Protein AF-A0A2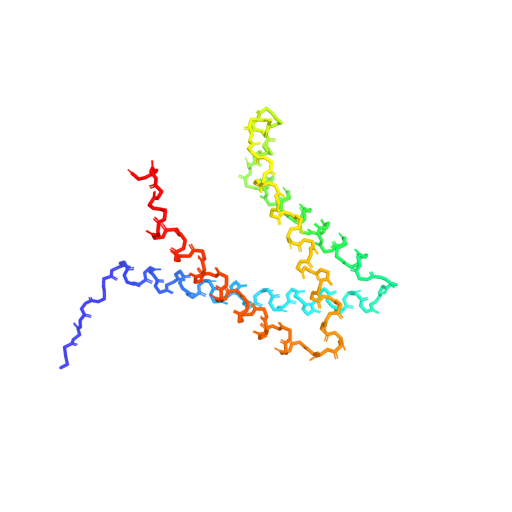G2LT74-F1 (afdb_monomer)

Mean predicted aligned error: 6.8 Å

Structure (mmCIF, N/CA/C/O backbone):
data_AF-A0A2G2LT74-F1
#
_entry.id   AF-A0A2G2LT74-F1
#
loop_
_atom_site.group_PDB
_atom_site.id
_atom_site.type_symbol
_atom_site.label_atom_id
_atom_site.label_alt_id
_atom_site.label_comp_id
_atom_site.label_asym_id
_atom_site.label_entity_id
_atom_site.label_seq_id
_atom_site.pdbx_PDB_ins_code
_atom_site.Cartn_x
_atom_site.Cartn_y
_atom_site.Cartn_z
_atom_site.occupancy
_atom_site.B_iso_or_equiv
_atom_site.auth_seq_id
_atom_site.auth_comp_id
_atom_site.auth_asym_id
_atom_site.auth_atom_id
_atom_site.pdbx_PDB_model_num
ATOM 1 N N . MET A 1 1 ? 42.267 -17.339 -4.946 1.00 49.09 1 MET A N 1
ATOM 2 C CA . MET A 1 1 ? 40.910 -16.795 -4.725 1.00 49.09 1 MET A CA 1
ATOM 3 C C . MET A 1 1 ? 40.742 -15.603 -5.649 1.00 49.09 1 MET A C 1
ATOM 5 O O . MET A 1 1 ? 41.440 -14.619 -5.459 1.00 49.09 1 MET A O 1
ATOM 9 N N . VAL A 1 2 ? 39.917 -15.718 -6.690 1.00 56.31 2 VAL A N 1
ATOM 10 C CA . VAL A 1 2 ? 39.595 -14.589 -7.577 1.00 56.31 2 VAL A CA 1
ATOM 11 C C . VAL A 1 2 ? 38.510 -13.769 -6.883 1.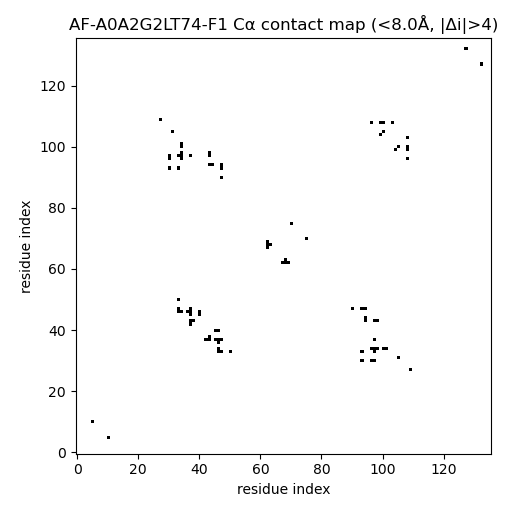00 56.31 2 VAL A C 1
ATOM 13 O O . VAL A 1 2 ? 37.357 -14.184 -6.839 1.00 56.31 2 VAL A O 1
ATOM 16 N N . THR A 1 3 ? 38.877 -12.645 -6.270 1.00 63.31 3 THR A N 1
ATOM 17 C CA . THR A 1 3 ? 37.904 -11.663 -5.781 1.00 63.31 3 THR A CA 1
ATOM 18 C C . THR A 1 3 ? 37.490 -10.802 -6.966 1.00 63.31 3 THR A C 1
ATOM 20 O O . THR A 1 3 ? 38.242 -9.925 -7.389 1.00 63.31 3 THR A O 1
ATOM 23 N N . PHE A 1 4 ? 36.324 -11.080 -7.549 1.00 64.81 4 PHE A N 1
ATOM 24 C CA . PHE A 1 4 ? 35.744 -10.183 -8.544 1.00 64.81 4 PHE A CA 1
ATOM 25 C C . PHE A 1 4 ? 35.448 -8.839 -7.859 1.00 64.81 4 PHE A C 1
ATOM 27 O O . PHE A 1 4 ? 34.792 -8.843 -6.813 1.00 64.81 4 PHE A O 1
ATOM 34 N N . PRO A 1 5 ? 35.938 -7.702 -8.381 1.00 65.06 5 PRO A N 1
ATOM 35 C CA . PRO A 1 5 ? 35.621 -6.403 -7.809 1.00 65.06 5 PRO A CA 1
ATOM 36 C C . PRO A 1 5 ? 34.114 -6.178 -7.944 1.00 65.06 5 PRO A C 1
ATOM 38 O O . PRO A 1 5 ? 33.577 -6.126 -9.050 1.00 65.06 5 PRO A O 1
ATOM 41 N N . VAL A 1 6 ? 33.420 -6.090 -6.811 1.00 73.44 6 VAL A N 1
ATOM 42 C CA . VAL A 1 6 ? 31.998 -5.744 -6.795 1.00 73.44 6 VAL A CA 1
ATOM 43 C C . VAL A 1 6 ? 31.893 -4.286 -7.239 1.00 73.44 6 VAL A C 1
ATOM 45 O O . VAL A 1 6 ? 32.451 -3.405 -6.588 1.00 73.44 6 VAL A O 1
ATOM 48 N N . SER A 1 7 ? 31.219 -4.024 -8.362 1.00 79.88 7 SER A N 1
ATOM 49 C CA . SER A 1 7 ? 31.000 -2.651 -8.823 1.00 79.88 7 SER A CA 1
ATOM 50 C C . SER A 1 7 ? 30.097 -1.899 -7.842 1.00 79.88 7 SER A C 1
ATOM 52 O O . SER A 1 7 ? 29.176 -2.476 -7.260 1.00 79.88 7 SER A O 1
ATOM 54 N N . GLU A 1 8 ? 30.306 -0.592 -7.698 1.00 77.50 8 GLU A N 1
ATOM 55 C CA . GLU A 1 8 ? 29.474 0.277 -6.852 1.00 77.50 8 GLU A CA 1
ATOM 56 C C . GLU A 1 8 ? 27.980 0.196 -7.229 1.00 77.50 8 GLU A C 1
ATOM 58 O O . GLU A 1 8 ? 27.107 0.146 -6.363 1.00 77.50 8 GLU A O 1
ATOM 63 N N . SER A 1 9 ? 27.683 0.034 -8.524 1.00 81.56 9 SER A N 1
ATOM 64 C CA . SER A 1 9 ? 26.329 -0.212 -9.037 1.00 81.56 9 SER A CA 1
ATOM 65 C C . SER A 1 9 ? 25.710 -1.523 -8.541 1.00 81.56 9 SER A C 1
ATOM 67 O O . SER A 1 9 ? 24.509 -1.578 -8.283 1.00 81.56 9 SER A O 1
ATOM 69 N N . THR A 1 10 ? 26.511 -2.577 -8.362 1.00 86.19 10 THR A N 1
ATOM 70 C CA . THR A 1 10 ? 26.029 -3.865 -7.843 1.00 86.19 10 THR A CA 1
ATOM 71 C C . THR A 1 10 ? 25.640 -3.736 -6.373 1.00 86.19 10 THR A C 1
ATOM 73 O O . THR A 1 10 ? 24.586 -4.227 -5.974 1.00 86.19 10 THR A O 1
ATOM 76 N N . ILE A 1 11 ? 26.444 -3.021 -5.578 1.00 89.44 11 ILE A N 1
ATOM 77 C CA . ILE A 1 11 ? 26.150 -2.754 -4.161 1.00 89.44 11 ILE A CA 1
ATOM 78 C C . ILE A 1 11 ? 24.839 -1.972 -4.031 1.00 89.44 11 ILE A C 1
ATOM 80 O O . ILE A 1 11 ? 23.966 -2.354 -3.252 1.00 89.44 11 ILE A O 1
ATOM 84 N N . LEU A 1 12 ? 24.666 -0.921 -4.833 1.00 92.06 12 LEU A N 1
ATOM 85 C CA . LEU A 1 12 ? 23.464 -0.093 -4.808 1.00 92.06 12 LEU A CA 1
ATOM 86 C C . LEU A 1 12 ? 22.198 -0.880 -5.194 1.00 92.06 12 LEU A C 1
ATOM 88 O O . LEU A 1 12 ? 21.174 -0.769 -4.522 1.00 92.06 12 LEU A O 1
ATOM 92 N N . ASN A 1 13 ? 22.283 -1.745 -6.208 1.00 93.44 13 ASN A N 1
ATOM 93 C CA . ASN A 1 13 ? 21.173 -2.615 -6.607 1.00 93.44 13 ASN A CA 1
ATOM 94 C C . ASN A 1 13 ? 20.767 -3.586 -5.494 1.00 93.44 13 ASN A C 1
ATOM 96 O O . ASN A 1 13 ? 19.578 -3.768 -5.234 1.00 93.44 13 ASN A O 1
ATOM 100 N N . VAL A 1 14 ? 21.741 -4.184 -4.801 1.00 93.94 14 VAL A N 1
ATOM 101 C CA . VAL A 1 14 ? 21.463 -5.057 -3.653 1.00 93.94 14 VAL A CA 1
ATOM 102 C C . VAL A 1 14 ? 20.759 -4.277 -2.540 1.00 93.94 14 VAL A C 1
ATOM 104 O O . VAL A 1 14 ? 19.788 -4.776 -1.976 1.00 93.94 14 VAL A O 1
ATOM 107 N N . LEU A 1 15 ? 21.174 -3.037 -2.260 1.00 94.88 15 LEU A N 1
ATOM 108 C CA . LEU A 1 15 ? 20.504 -2.187 -1.269 1.00 94.88 15 LEU A CA 1
ATOM 109 C C . LEU A 1 15 ? 19.051 -1.875 -1.653 1.00 94.88 15 LEU A C 1
ATOM 111 O O . LEU A 1 15 ? 18.172 -1.941 -0.794 1.00 94.88 15 LEU A O 1
ATOM 115 N N . TYR A 1 16 ? 18.772 -1.590 -2.927 1.00 92.88 16 TYR A N 1
ATOM 116 C CA . TYR A 1 16 ? 17.401 -1.377 -3.402 1.00 92.88 16 TYR A CA 1
ATOM 117 C C . TYR A 1 16 ? 16.532 -2.631 -3.273 1.00 92.88 16 TYR A C 1
ATOM 119 O O . TYR A 1 16 ? 15.384 -2.535 -2.835 1.00 92.88 16 TYR A O 1
ATOM 127 N N . LEU A 1 17 ? 17.080 -3.810 -3.578 1.00 94.06 17 LEU A N 1
ATOM 128 C CA . LEU A 1 17 ? 16.375 -5.080 -3.387 1.00 94.06 17 LEU A CA 1
ATOM 129 C C . LEU A 1 17 ? 16.074 -5.342 -1.908 1.00 94.06 17 LEU A C 1
ATOM 131 O O . LEU A 1 17 ? 14.953 -5.716 -1.565 1.00 94.06 17 LEU A O 1
ATOM 135 N N . LEU A 1 18 ? 17.038 -5.094 -1.019 1.00 95.19 18 LEU A N 1
ATOM 136 C CA . LEU A 1 18 ? 16.827 -5.219 0.424 1.00 95.19 18 LEU A CA 1
ATOM 137 C C . LEU A 1 18 ? 15.746 -4.255 0.923 1.00 95.19 18 LEU A C 1
ATOM 139 O O . LEU A 1 18 ? 14.877 -4.660 1.693 1.00 95.19 18 LEU A O 1
ATOM 143 N N . ALA A 1 19 ? 15.743 -3.007 0.449 1.00 94.19 19 ALA A N 1
ATOM 144 C CA . ALA A 1 19 ? 14.694 -2.048 0.779 1.00 94.19 19 ALA A CA 1
ATOM 145 C C . ALA A 1 19 ? 13.309 -2.536 0.3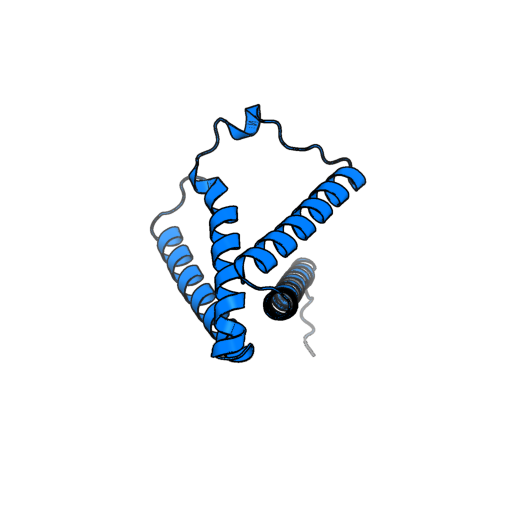17 1.00 94.19 19 ALA A C 1
ATOM 147 O O . ALA A 1 19 ? 12.350 -2.471 1.087 1.00 94.19 19 ALA A O 1
ATOM 148 N N . ALA A 1 20 ? 13.201 -3.088 -0.897 1.00 92.69 20 ALA A N 1
ATOM 149 C CA . ALA A 1 20 ? 11.950 -3.650 -1.407 1.00 92.69 20 ALA A CA 1
ATOM 150 C C . ALA A 1 20 ? 11.445 -4.830 -0.553 1.00 92.69 20 ALA A C 1
ATOM 152 O O . ALA A 1 20 ? 10.254 -4.903 -0.245 1.00 92.69 20 ALA A O 1
ATOM 153 N N . ILE A 1 21 ? 12.345 -5.711 -0.101 1.00 92.69 21 ILE A N 1
ATOM 154 C CA . ILE A 1 21 ? 12.011 -6.817 0.813 1.00 92.69 21 ILE A CA 1
ATOM 155 C C . ILE A 1 21 ? 11.454 -6.280 2.138 1.00 92.69 21 ILE A C 1
ATOM 157 O O . ILE A 1 21 ? 10.423 -6.757 2.617 1.00 92.69 21 ILE A O 1
ATOM 161 N N . VAL A 1 22 ? 12.095 -5.258 2.714 1.00 95.00 22 VAL A N 1
ATOM 162 C CA . VAL A 1 22 ? 11.631 -4.620 3.957 1.00 95.00 22 VAL A CA 1
ATOM 163 C C . VAL A 1 22 ? 10.231 -4.023 3.784 1.00 95.00 22 VAL A C 1
ATOM 165 O O . VAL A 1 22 ? 9.363 -4.238 4.631 1.00 95.00 22 VAL A O 1
ATOM 168 N N . VAL A 1 23 ? 9.973 -3.339 2.665 1.00 92.50 23 VAL A N 1
ATOM 169 C CA . VAL A 1 23 ? 8.645 -2.787 2.345 1.00 92.50 23 VAL A CA 1
ATOM 170 C C . VAL A 1 23 ? 7.587 -3.893 2.228 1.00 92.50 23 VAL A C 1
ATOM 172 O O . VAL A 1 23 ? 6.482 -3.735 2.750 1.00 92.50 23 VAL A O 1
ATOM 175 N N . GLY A 1 24 ? 7.921 -5.042 1.631 1.00 88.88 24 GLY A N 1
ATOM 176 C CA . GLY A 1 24 ? 7.038 -6.216 1.618 1.00 88.88 24 GLY A CA 1
ATOM 177 C C . GLY A 1 24 ? 6.683 -6.714 3.028 1.00 88.88 24 GLY A C 1
ATOM 178 O O . GLY A 1 24 ? 5.530 -7.057 3.308 1.00 88.88 24 GLY A O 1
ATOM 179 N N . GLY A 1 25 ? 7.643 -6.668 3.956 1.00 92.00 25 GLY A N 1
ATOM 180 C CA . GLY A 1 25 ? 7.412 -6.944 5.376 1.00 92.00 25 GLY A CA 1
ATOM 181 C C . GLY A 1 25 ? 6.416 -5.973 6.021 1.00 92.00 25 GLY A C 1
ATOM 182 O O . GLY A 1 25 ? 5.511 -6.401 6.744 1.00 92.00 25 GLY A O 1
ATOM 183 N N . PHE A 1 26 ? 6.512 -4.676 5.711 1.00 93.06 26 PHE A N 1
ATOM 184 C CA . PHE A 1 26 ? 5.569 -3.671 6.214 1.00 93.06 26 PHE A CA 1
ATOM 185 C C . PHE A 1 26 ? 4.131 -3.918 5.756 1.00 93.06 26 PHE A C 1
ATOM 187 O O . PHE A 1 26 ? 3.223 -3.752 6.567 1.00 93.06 26 PHE A O 1
ATOM 194 N N . LEU A 1 27 ? 3.905 -4.385 4.522 1.00 89.50 27 LEU A N 1
ATOM 195 C CA . LEU A 1 27 ? 2.559 -4.748 4.052 1.00 89.50 27 LEU A CA 1
ATOM 196 C C . LEU A 1 27 ? 1.939 -5.877 4.886 1.00 89.50 27 LEU A C 1
ATOM 198 O O . LEU A 1 27 ? 0.749 -5.841 5.203 1.00 89.50 27 LEU A O 1
ATOM 202 N N . THR A 1 28 ? 2.749 -6.859 5.290 1.00 90.19 28 THR A N 1
ATOM 203 C CA . THR A 1 28 ? 2.291 -7.965 6.145 1.00 90.19 28 THR A CA 1
ATOM 204 C C . THR A 1 28 ? 1.913 -7.464 7.539 1.00 90.19 28 THR A C 1
ATOM 206 O O . THR A 1 28 ? 0.837 -7.784 8.049 1.00 90.19 28 THR A O 1
ATOM 209 N N . ILE A 1 29 ? 2.770 -6.633 8.142 1.00 92.88 29 ILE A N 1
ATOM 210 C CA . ILE A 1 29 ? 2.521 -6.024 9.456 1.00 92.88 29 ILE A CA 1
ATOM 211 C C . ILE A 1 29 ? 1.273 -5.134 9.407 1.00 92.88 29 ILE A C 1
ATOM 213 O O . ILE A 1 29 ? 0.420 -5.223 10.289 1.00 92.88 29 ILE A O 1
ATOM 217 N N . GLN A 1 30 ? 1.126 -4.323 8.359 1.00 92.75 30 GLN A N 1
ATOM 218 C CA . GLN A 1 30 ? -0.043 -3.476 8.140 1.00 92.75 30 GLN A CA 1
ATOM 219 C C . GLN A 1 30 ? -1.328 -4.306 8.054 1.00 92.75 30 GLN A C 1
ATOM 221 O O . GLN A 1 30 ? -2.305 -3.980 8.727 1.00 92.75 30 GLN A O 1
ATOM 226 N N . GLY A 1 31 ? -1.330 -5.391 7.273 1.00 91.00 31 GLY A N 1
ATOM 227 C CA . GLY A 1 31 ? -2.473 -6.299 7.180 1.00 91.00 31 GLY A CA 1
ATOM 228 C C . GLY A 1 31 ? -2.868 -6.869 8.544 1.00 91.00 31 GLY A C 1
ATOM 229 O O . GLY A 1 31 ? -4.045 -6.853 8.899 1.00 91.00 31 GLY A O 1
ATOM 230 N N . LEU A 1 32 ? -1.885 -7.287 9.350 1.00 91.25 32 LEU A N 1
ATOM 231 C CA . LEU A 1 32 ? -2.119 -7.798 10.703 1.00 91.25 32 LEU A CA 1
ATOM 232 C C . LEU A 1 32 ? -2.710 -6.732 11.637 1.00 91.25 32 LEU A C 1
ATOM 234 O O . LEU A 1 32 ? -3.697 -7.002 12.322 1.00 91.25 32 LEU A O 1
ATOM 238 N N . LEU A 1 33 ? -2.122 -5.533 11.675 1.00 94.06 33 LEU A N 1
ATOM 239 C CA . LEU A 1 33 ? -2.598 -4.431 12.515 1.00 94.06 33 LEU A CA 1
ATOM 240 C C . LEU A 1 33 ? -4.018 -4.007 12.127 1.00 94.06 33 LEU A C 1
ATOM 242 O O . LEU A 1 33 ? -4.880 -3.890 12.995 1.00 94.06 33 LEU A O 1
ATOM 246 N N . ASN A 1 34 ? -4.285 -3.855 10.830 1.00 93.62 34 ASN A N 1
ATOM 247 C CA . ASN A 1 34 ? -5.604 -3.472 10.336 1.00 93.62 34 ASN A CA 1
ATOM 248 C C . ASN A 1 34 ? -6.645 -4.584 10.565 1.00 93.62 34 ASN A C 1
ATOM 250 O O . ASN A 1 34 ? -7.795 -4.289 10.87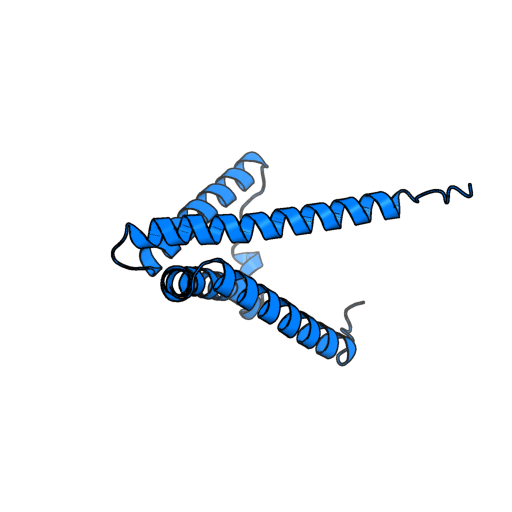6 1.00 93.62 34 ASN A O 1
ATOM 254 N N . SER A 1 35 ? -6.255 -5.859 10.458 1.00 91.69 35 SER A N 1
ATOM 255 C CA . SER A 1 35 ? -7.128 -6.998 10.775 1.00 91.69 35 SER A CA 1
ATOM 256 C C . SER A 1 35 ? -7.494 -7.033 12.260 1.00 91.69 35 SER A C 1
ATOM 258 O O . SER A 1 35 ? -8.662 -7.199 12.600 1.00 91.69 35 SER A O 1
ATOM 260 N N . ARG A 1 36 ? -6.530 -6.779 13.156 1.00 92.31 36 ARG A N 1
ATOM 261 C CA . ARG A 1 36 ? -6.805 -6.633 14.596 1.00 92.31 36 ARG A CA 1
ATOM 262 C C . ARG A 1 36 ? -7.723 -5.447 14.882 1.00 92.31 36 ARG A C 1
ATOM 264 O O . ARG A 1 36 ? -8.680 -5.605 15.626 1.00 92.31 36 ARG A O 1
ATOM 271 N N . LEU A 1 37 ? -7.479 -4.295 14.255 1.00 93.31 37 LEU A N 1
ATOM 272 C CA . LEU A 1 37 ? -8.366 -3.133 14.361 1.00 93.31 37 LEU A CA 1
ATOM 273 C C . LEU A 1 37 ? -9.788 -3.467 13.886 1.00 93.31 37 LEU A C 1
ATOM 275 O O . LEU A 1 37 ? -10.755 -3.080 14.530 1.00 93.31 37 LEU A O 1
ATOM 279 N N . SER A 1 38 ? -9.917 -4.229 12.798 1.00 94.81 38 SER A N 1
ATOM 280 C CA . SER A 1 38 ? -11.208 -4.681 12.270 1.00 94.81 38 SER A CA 1
ATOM 281 C C . SER A 1 38 ? -11.961 -5.627 13.192 1.00 94.81 38 SER A C 1
ATOM 283 O O . SER A 1 38 ? -13.181 -5.668 13.098 1.00 94.81 38 SER A O 1
ATOM 285 N N . GLN A 1 39 ? -11.276 -6.392 14.041 1.00 93.06 39 GLN A N 1
ATOM 286 C CA . GLN A 1 39 ? -11.922 -7.263 15.030 1.00 93.06 39 GLN A CA 1
ATOM 287 C C . GLN A 1 39 ? -12.447 -6.478 16.240 1.00 93.06 39 GLN A C 1
ATOM 289 O O . GLN A 1 39 ? -13.320 -6.969 16.947 1.00 93.06 39 GLN A O 1
ATOM 294 N N . SER A 1 40 ? -11.941 -5.262 16.461 1.00 94.56 40 SER A N 1
ATOM 295 C CA . SER A 1 40 ? -12.388 -4.353 17.524 1.00 94.56 40 SER A CA 1
ATOM 296 C C . SER A 1 40 ? -13.527 -3.419 17.094 1.00 94.56 40 SER A C 1
ATOM 298 O O . SER A 1 40 ? -13.904 -2.536 17.860 1.00 94.56 40 SER A O 1
ATOM 300 N N . LEU A 1 41 ? -14.030 -3.558 15.866 1.00 94.94 41 LEU A N 1
ATOM 301 C CA . LEU A 1 41 ? -15.032 -2.682 15.257 1.00 94.94 41 LEU A CA 1
ATOM 302 C C . LEU A 1 41 ? -16.172 -3.510 14.658 1.00 94.94 41 LEU A C 1
ATOM 304 O O . LEU A 1 41 ? -15.995 -4.685 14.342 1.00 94.94 41 LEU A O 1
ATOM 308 N N . ASP A 1 42 ? -17.325 -2.878 14.440 1.00 94.00 42 ASP A N 1
ATOM 309 C CA . ASP A 1 42 ? -18.522 -3.568 13.940 1.00 94.00 42 ASP A CA 1
ATOM 310 C C . ASP A 1 42 ? -18.402 -3.979 12.467 1.00 94.00 42 ASP A C 1
ATOM 312 O O . ASP A 1 42 ? -19.042 -4.933 12.022 1.00 94.00 42 ASP A O 1
ATOM 316 N N . HIS A 1 43 ? -17.607 -3.244 11.678 1.00 92.50 43 HIS A N 1
ATOM 317 C CA . HIS A 1 43 ? -17.505 -3.475 10.240 1.00 92.50 43 HIS A CA 1
ATOM 318 C C . HIS A 1 43 ? -16.085 -3.240 9.682 1.00 92.50 43 HIS A C 1
ATOM 320 O O . HIS A 1 43 ? -15.486 -2.197 9.953 1.00 92.50 43 HIS A O 1
ATOM 326 N N . PRO A 1 44 ? -15.558 -4.109 8.794 1.00 90.06 44 PRO A N 1
ATOM 327 C CA . PRO A 1 44 ? -14.212 -3.971 8.211 1.00 90.06 44 PRO A CA 1
ATOM 328 C C . PRO A 1 44 ? -13.943 -2.672 7.441 1.00 90.06 44 PRO A C 1
ATOM 330 O O . PRO A 1 44 ? -12.807 -2.194 7.380 1.00 90.06 44 PRO A O 1
ATOM 333 N N . LEU A 1 45 ? -14.986 -2.062 6.868 1.00 93.75 45 LEU A N 1
ATOM 334 C CA . LEU A 1 45 ? -14.859 -0.740 6.240 1.00 93.75 45 LEU A CA 1
ATOM 335 C C . LEU A 1 45 ? -14.551 0.366 7.257 1.00 93.75 45 LEU A C 1
ATOM 337 O O . LEU A 1 45 ? -13.862 1.313 6.896 1.00 93.75 45 LEU A O 1
ATOM 341 N N . GLN A 1 46 ? -14.997 0.248 8.514 1.00 95.00 46 GLN A N 1
ATOM 342 C CA . GLN A 1 46 ? -14.653 1.217 9.560 1.00 95.00 46 GLN A CA 1
ATOM 343 C C . GLN A 1 46 ? -13.154 1.151 9.874 1.00 95.00 46 GLN A C 1
ATOM 345 O O . GLN A 1 46 ? -12.487 2.182 9.907 1.00 95.00 46 GLN A O 1
ATOM 350 N N . ALA A 1 47 ? -12.596 -0.057 10.009 1.00 94.12 47 ALA A N 1
ATOM 351 C CA . ALA A 1 47 ? -11.155 -0.238 10.189 1.00 94.12 47 ALA A CA 1
ATOM 352 C C . ALA A 1 47 ? -10.361 0.301 8.997 1.00 94.12 47 ALA A C 1
ATOM 354 O O . ALA A 1 47 ? -9.400 1.040 9.185 1.00 94.12 47 ALA A O 1
ATOM 355 N N . SER A 1 48 ? -10.800 -0.005 7.772 1.00 93.50 48 SER A N 1
ATOM 356 C CA . SER A 1 48 ? -10.170 0.521 6.556 1.00 93.50 48 SER A CA 1
ATOM 357 C C . SER A 1 48 ? -10.199 2.053 6.533 1.00 93.50 48 SER A C 1
ATOM 359 O O . SER A 1 48 ? -9.170 2.677 6.285 1.00 93.50 48 SER A O 1
ATOM 361 N N . PHE A 1 49 ? -11.341 2.668 6.857 1.00 95.31 49 PHE A N 1
ATOM 362 C CA . PHE A 1 49 ? -11.487 4.122 6.945 1.00 95.31 49 PHE A CA 1
ATOM 363 C C . PHE A 1 49 ? -10.517 4.742 7.960 1.00 95.31 49 PHE A C 1
ATOM 365 O O . PHE A 1 49 ? -9.826 5.708 7.629 1.00 95.31 49 PHE A O 1
ATOM 372 N N . ILE A 1 50 ? -10.407 4.168 9.163 1.00 95.56 50 ILE A N 1
ATOM 373 C CA . ILE A 1 50 ? -9.471 4.636 10.195 1.00 95.56 50 ILE A CA 1
ATOM 374 C C . ILE A 1 50 ? -8.025 4.502 9.703 1.00 95.56 50 ILE A C 1
ATOM 376 O O . ILE A 1 50 ? -7.268 5.468 9.776 1.00 95.56 50 ILE A O 1
ATOM 380 N N . SER A 1 51 ? -7.645 3.354 9.135 1.00 92.62 51 SER A N 1
ATOM 381 C CA . SER A 1 51 ? -6.290 3.132 8.620 1.00 92.62 51 SER A CA 1
ATOM 382 C C . SER A 1 51 ? -5.920 4.110 7.501 1.00 92.62 51 SER A C 1
ATOM 384 O O . SER A 1 51 ? -4.825 4.673 7.525 1.00 92.62 51 SER A O 1
ATOM 386 N N . PHE A 1 52 ? -6.824 4.368 6.549 1.00 94.31 52 PHE A N 1
ATOM 387 C CA . PHE A 1 52 ? -6.594 5.367 5.499 1.00 94.31 52 PHE A CA 1
ATOM 388 C C . PHE A 1 52 ? -6.535 6.791 6.048 1.00 94.31 52 PHE A C 1
ATOM 390 O O . PHE A 1 52 ? -5.721 7.583 5.581 1.00 94.31 52 PHE A O 1
ATOM 397 N N . SER A 1 53 ? -7.338 7.110 7.062 1.00 96.62 53 SER A N 1
ATOM 398 C CA . SER A 1 53 ? -7.313 8.421 7.715 1.00 96.62 53 SER A CA 1
ATOM 399 C C . SER A 1 53 ? -5.979 8.667 8.420 1.00 96.62 53 SER A C 1
ATOM 401 O O . SER A 1 53 ? -5.364 9.713 8.226 1.00 96.62 53 SER A O 1
ATOM 403 N N . VAL A 1 54 ? -5.480 7.680 9.172 1.00 96.25 54 VAL A N 1
ATOM 404 C CA . VAL A 1 54 ? -4.163 7.751 9.825 1.00 96.25 54 VAL A CA 1
ATOM 405 C C . VAL A 1 54 ? -3.047 7.887 8.788 1.00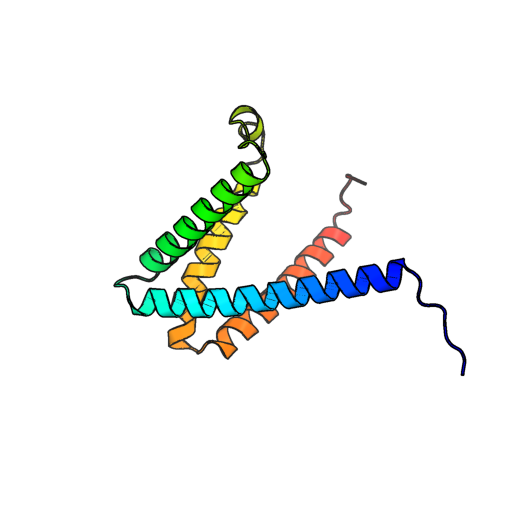 96.25 54 VAL A C 1
ATOM 407 O O . VAL A 1 54 ? -2.163 8.728 8.949 1.00 96.25 54 VAL A O 1
ATOM 410 N N . ALA A 1 55 ? -3.102 7.114 7.699 1.00 95.19 55 ALA A N 1
ATOM 411 C CA . ALA A 1 55 ? -2.129 7.209 6.614 1.00 95.19 55 ALA A CA 1
ATOM 412 C C . ALA A 1 55 ? -2.147 8.588 5.932 1.00 95.19 55 ALA A C 1
ATOM 414 O O . ALA A 1 55 ? -1.088 9.156 5.675 1.00 95.19 55 ALA A O 1
ATOM 415 N N . LEU A 1 56 ? -3.335 9.148 5.679 1.00 96.44 56 LEU A N 1
ATOM 416 C CA . LEU A 1 56 ? -3.496 10.472 5.081 1.00 96.44 56 LEU A CA 1
ATOM 417 C C . LEU A 1 56 ? -2.926 11.569 5.986 1.00 96.44 56 LEU A C 1
ATOM 419 O O . LEU A 1 56 ? -2.173 12.415 5.511 1.00 96.44 56 LEU A O 1
ATOM 423 N N . VAL A 1 57 ? -3.243 11.535 7.285 1.00 97.69 57 VAL A N 1
ATOM 424 C CA . VAL A 1 57 ? -2.705 12.494 8.263 1.00 97.69 57 VAL A CA 1
ATOM 425 C C . VAL A 1 57 ? -1.181 12.406 8.307 1.00 97.69 57 VAL A C 1
ATOM 427 O O . VAL A 1 57 ? -0.514 13.427 8.161 1.00 97.69 57 VAL A O 1
ATOM 430 N N . ALA A 1 58 ? -0.621 11.198 8.422 1.00 96.94 58 ALA A N 1
ATOM 431 C CA . ALA A 1 58 ? 0.826 10.999 8.443 1.00 96.94 58 ALA A CA 1
ATOM 432 C C . ALA A 1 58 ? 1.506 11.507 7.159 1.00 96.94 58 ALA A C 1
ATOM 434 O O . ALA A 1 58 ? 2.540 12.174 7.233 1.00 96.94 58 ALA A O 1
ATOM 435 N N . LEU A 1 59 ? 0.912 11.238 5.990 1.00 96.62 59 LEU A N 1
ATOM 436 C CA . LEU A 1 59 ? 1.411 11.707 4.698 1.00 96.62 59 LEU A CA 1
ATOM 437 C C . LEU A 1 59 ? 1.438 13.238 4.633 1.00 96.62 59 LEU A C 1
ATOM 439 O O . LEU A 1 59 ? 2.476 13.817 4.316 1.00 96.62 59 LEU A O 1
ATOM 443 N N . VAL A 1 60 ? 0.325 13.895 4.969 1.00 96.88 60 VAL A N 1
ATOM 444 C CA . VAL A 1 60 ? 0.225 15.362 4.950 1.00 96.88 60 VAL A CA 1
ATOM 445 C C . VAL A 1 60 ? 1.209 15.986 5.941 1.00 96.88 60 VAL A C 1
ATOM 447 O O . VAL A 1 60 ? 1.923 16.920 5.579 1.00 96.88 60 VAL A O 1
ATOM 450 N N . SER A 1 61 ? 1.320 15.445 7.158 1.00 96.94 61 SER A N 1
ATOM 451 C CA . SER A 1 61 ? 2.302 15.911 8.141 1.00 96.94 61 SER A CA 1
ATOM 452 C C . SER A 1 61 ? 3.735 15.778 7.626 1.00 96.94 61 SER A C 1
ATOM 454 O O . SER A 1 61 ? 4.521 16.713 7.760 1.00 96.94 61 SER A O 1
ATOM 456 N N . PHE A 1 62 ? 4.086 14.657 6.992 1.00 97.50 62 PHE A N 1
ATOM 457 C CA . PHE A 1 62 ? 5.426 14.462 6.441 1.00 97.50 62 PHE A CA 1
ATOM 458 C C . PHE A 1 62 ? 5.727 15.423 5.285 1.00 97.50 62 PHE A C 1
ATOM 460 O O . PHE A 1 62 ? 6.823 15.979 5.224 1.00 97.50 62 PHE A O 1
ATOM 467 N N . MET A 1 63 ? 4.751 15.673 4.406 1.00 97.56 63 MET A N 1
ATOM 468 C CA . MET A 1 63 ? 4.874 16.679 3.348 1.00 97.56 63 MET A CA 1
ATOM 469 C C . MET A 1 63 ? 5.144 18.067 3.933 1.00 97.56 63 MET A C 1
ATOM 471 O O . MET A 1 63 ? 6.098 18.723 3.519 1.00 97.56 63 MET A O 1
ATOM 475 N N . MET A 1 64 ? 4.380 18.476 4.951 1.00 96.25 64 MET A N 1
ATOM 476 C CA . MET A 1 64 ? 4.570 19.761 5.631 1.00 96.25 64 MET A CA 1
ATOM 477 C C . MET A 1 64 ? 5.956 19.878 6.275 1.00 96.25 64 MET A C 1
ATOM 479 O O . MET A 1 64 ? 6.640 20.877 6.068 1.00 96.25 64 MET A O 1
ATOM 483 N N . LEU A 1 65 ? 6.413 18.845 6.992 1.00 97.56 65 LEU A N 1
ATOM 484 C CA . LEU A 1 65 ? 7.743 18.819 7.619 1.00 97.56 65 LEU A CA 1
ATOM 485 C C . LEU A 1 65 ? 8.888 18.893 6.599 1.00 97.56 65 LEU A C 1
ATOM 487 O O . LEU A 1 65 ? 9.967 19.391 6.912 1.00 97.56 65 LEU A O 1
ATOM 491 N N . ARG A 1 66 ? 8.665 18.394 5.380 1.00 97.25 66 ARG A N 1
ATOM 492 C CA . ARG A 1 66 ? 9.623 18.456 4.268 1.00 97.25 66 ARG A CA 1
ATOM 493 C C . ARG A 1 66 ? 9.467 19.707 3.399 1.00 97.25 66 ARG A C 1
ATOM 495 O O . ARG A 1 66 ? 10.217 19.849 2.438 1.00 97.25 66 ARG A O 1
ATOM 502 N N . GLY A 1 67 ? 8.517 20.592 3.706 1.00 95.31 67 GLY A N 1
ATOM 503 C CA . GLY A 1 67 ? 8.219 21.775 2.894 1.00 95.31 67 GLY A CA 1
ATOM 504 C C . GLY A 1 67 ? 7.631 21.451 1.514 1.00 95.31 67 GLY A C 1
ATOM 505 O O . GLY A 1 67 ? 7.712 22.271 0.604 1.00 95.31 67 GLY A O 1
ATOM 506 N N . ILE A 1 68 ? 7.057 20.259 1.335 1.00 95.88 68 ILE A N 1
ATOM 507 C CA . ILE A 1 68 ? 6.440 19.821 0.081 1.00 95.88 68 ILE A CA 1
ATOM 508 C C . ILE A 1 68 ? 4.991 20.314 0.059 1.00 95.88 68 ILE A C 1
ATOM 510 O O . ILE A 1 68 ? 4.173 19.912 0.888 1.00 95.88 68 ILE A O 1
ATOM 514 N N . ALA A 1 69 ? 4.665 21.184 -0.897 1.00 93.00 69 ALA A N 1
ATOM 515 C CA . ALA A 1 69 ? 3.313 21.706 -1.067 1.00 93.00 69 ALA A CA 1
ATOM 516 C C . ALA A 1 69 ? 2.343 20.638 -1.602 1.00 93.00 69 ALA A C 1
ATOM 518 O O . ALA A 1 69 ? 2.730 19.730 -2.342 1.00 93.00 69 ALA A O 1
ATOM 519 N N . LEU A 1 70 ? 1.059 20.772 -1.257 1.00 92.88 70 LEU A N 1
ATOM 520 C CA . LEU A 1 70 ? 0.002 19.959 -1.857 1.00 92.88 70 LEU A CA 1
ATOM 521 C C . LEU A 1 70 ? -0.152 20.292 -3.353 1.00 92.88 70 LEU A C 1
ATOM 523 O O . LEU A 1 70 ? 0.016 21.452 -3.741 1.00 92.88 70 LEU A O 1
ATOM 527 N N . PRO A 1 71 ? -0.493 19.303 -4.200 1.00 90.69 71 PRO A N 1
ATOM 528 C CA . PRO A 1 71 ? -0.704 19.540 -5.623 1.00 90.69 71 PRO A CA 1
ATOM 529 C C . PRO A 1 71 ? -1.879 20.499 -5.846 1.00 90.69 71 PRO A C 1
ATOM 531 O O . PRO A 1 71 ? -2.935 20.367 -5.224 1.00 90.69 71 PRO A O 1
ATOM 534 N N . SER A 1 72 ? -1.718 21.457 -6.761 1.00 91.94 72 SER A N 1
ATOM 535 C CA . SER A 1 72 ? -2.807 22.362 -7.127 1.00 91.94 72 SER A CA 1
ATOM 536 C C . SER A 1 72 ? -3.871 21.632 -7.950 1.00 91.94 72 SER A C 1
ATOM 538 O O . SER A 1 72 ? -3.571 20.790 -8.796 1.00 91.94 72 SER A O 1
ATOM 540 N N . ILE A 1 73 ? -5.137 22.013 -7.772 1.00 90.25 73 ILE A N 1
ATOM 541 C CA . ILE A 1 73 ? -6.268 21.434 -8.522 1.00 90.25 73 ILE A CA 1
ATOM 542 C C . ILE A 1 73 ? -6.082 21.610 -10.041 1.00 90.25 73 ILE A C 1
ATOM 544 O O . ILE A 1 73 ? -6.484 20.753 -10.827 1.00 90.25 73 ILE A O 1
ATOM 548 N N . SER A 1 74 ? -5.421 22.692 -10.465 1.00 91.75 74 SER A N 1
ATOM 549 C CA . SER A 1 74 ? -5.094 22.948 -11.871 1.00 91.75 74 SER A CA 1
ATOM 550 C C . SER A 1 74 ? -4.195 21.877 -12.493 1.00 91.75 74 SER A C 1
ATOM 552 O O . SER A 1 74 ? -4.371 21.573 -13.669 1.00 91.75 74 SER A O 1
ATOM 554 N N . LEU A 1 75 ? -3.285 21.277 -11.717 1.00 91.06 75 LEU A N 1
ATOM 555 C CA . LEU A 1 75 ? -2.430 20.175 -12.170 1.00 91.06 75 LEU A CA 1
ATOM 556 C C . LEU A 1 75 ? -3.189 18.848 -12.245 1.00 91.06 75 LEU A C 1
ATOM 558 O O . LEU A 1 75 ? -2.815 17.980 -13.024 1.00 91.06 75 LEU A O 1
ATOM 562 N N . LEU A 1 76 ? -4.259 18.692 -11.462 1.00 89.94 76 LEU A N 1
ATOM 563 C CA . LEU A 1 76 ? -5.062 17.468 -11.427 1.00 89.94 76 LEU A CA 1
ATOM 564 C C . LEU A 1 76 ? -6.094 17.409 -12.558 1.00 89.94 76 LEU A C 1
ATOM 566 O O . LEU A 1 76 ? -6.375 16.336 -13.080 1.00 89.94 76 LEU A O 1
ATOM 570 N N . LYS A 1 77 ? -6.647 18.560 -12.955 1.00 89.50 77 LYS A N 1
ATOM 571 C CA . LYS A 1 77 ? -7.721 18.660 -13.954 1.00 89.50 77 LYS A CA 1
ATOM 572 C C . LYS A 1 77 ? -7.413 18.022 -15.325 1.00 89.50 77 LYS A C 1
ATOM 574 O O . LYS A 1 77 ? -8.330 17.421 -15.878 1.00 89.50 77 LYS A O 1
ATOM 579 N N . PRO A 1 78 ? -6.202 18.143 -15.906 1.00 93.56 78 PRO A N 1
ATOM 580 C CA . PRO A 1 78 ? -5.902 17.532 -17.202 1.00 93.56 78 PRO A CA 1
ATOM 581 C C . PRO A 1 78 ? -5.513 16.047 -17.113 1.00 93.56 78 PRO A C 1
ATOM 583 O O . PRO A 1 78 ? -5.301 15.424 -18.151 1.00 93.56 78 PRO A O 1
ATOM 586 N N . LEU A 1 79 ? -5.375 15.472 -15.911 1.00 92.31 79 LEU A N 1
ATOM 587 C CA . LEU A 1 79 ? -4.896 14.099 -15.760 1.00 92.31 79 LEU A CA 1
ATOM 588 C C . LEU A 1 79 ? -5.970 13.073 -16.156 1.00 92.31 79 LEU A C 1
ATOM 590 O O . LEU A 1 79 ? -7.138 13.229 -15.790 1.00 92.31 79 LEU A O 1
ATOM 594 N N . PRO A 1 80 ? -5.589 11.981 -16.843 1.00 93.56 80 PRO A N 1
ATOM 595 C CA . PRO A 1 80 ? -6.510 10.893 -17.132 1.00 93.56 80 PRO A CA 1
ATOM 596 C C . PRO A 1 80 ? -7.119 10.280 -15.856 1.00 93.56 80 PRO A C 1
ATOM 598 O O . PRO A 1 80 ? -6.388 9.991 -14.904 1.00 93.56 80 PRO A O 1
ATOM 601 N N . PRO A 1 81 ? -8.437 10.000 -15.827 1.00 89.31 81 PRO A N 1
ATOM 602 C CA . PRO A 1 81 ? -9.133 9.579 -14.609 1.00 89.31 81 PRO A CA 1
ATOM 603 C C . PRO A 1 81 ? -8.665 8.219 -14.066 1.00 89.31 81 PRO A C 1
ATOM 605 O O . PRO A 1 81 ? -8.744 7.972 -12.864 1.00 89.31 81 PRO A O 1
ATOM 608 N N . TYR A 1 82 ? -8.131 7.338 -14.919 1.00 90.94 82 TYR A N 1
ATOM 609 C CA . TYR A 1 82 ? -7.630 6.029 -14.489 1.00 90.94 82 TYR A CA 1
ATOM 610 C C . TYR A 1 82 ? -6.405 6.127 -13.565 1.00 90.94 82 TYR A C 1
ATOM 612 O O . TYR A 1 82 ? -6.157 5.201 -12.798 1.00 90.94 82 TYR A O 1
ATOM 620 N N . LEU A 1 83 ? -5.667 7.245 -13.570 1.00 91.12 83 LEU A N 1
ATOM 621 C CA . LEU A 1 83 ? -4.534 7.449 -12.658 1.00 91.12 83 LEU A CA 1
ATOM 622 C C . LEU A 1 83 ? -4.976 7.521 -11.189 1.00 91.12 83 LEU A C 1
ATOM 624 O O . LEU A 1 83 ? -4.214 7.167 -10.292 1.00 91.12 83 LEU A O 1
ATOM 628 N N . PHE A 1 84 ? -6.229 7.905 -10.934 1.00 90.69 84 PHE A N 1
ATOM 629 C CA . PHE A 1 84 ? -6.802 7.954 -9.588 1.00 90.69 84 PHE A CA 1
ATOM 630 C C . PHE A 1 84 ? -7.318 6.589 -9.106 1.00 90.69 84 PHE A C 1
ATOM 632 O O . PHE A 1 84 ? -7.645 6.436 -7.927 1.00 90.69 84 PHE A O 1
ATOM 639 N N . ALA A 1 85 ? -7.348 5.569 -9.975 1.00 93.19 85 ALA A N 1
ATOM 640 C CA . ALA A 1 85 ? -7.811 4.227 -9.619 1.00 93.19 85 ALA A CA 1
ATOM 641 C C . ALA A 1 85 ? -6.945 3.569 -8.533 1.00 93.19 85 ALA A C 1
ATOM 643 O O . ALA A 1 85 ? -7.434 2.700 -7.814 1.00 93.19 85 ALA A O 1
ATOM 644 N N . GLY A 1 86 ? -5.694 4.010 -8.352 1.00 90.62 86 GLY A N 1
ATOM 645 C CA . GLY A 1 86 ? -4.808 3.499 -7.304 1.00 90.62 86 GLY A CA 1
ATOM 646 C C . GLY A 1 86 ? -5.409 3.603 -5.897 1.00 90.62 86 GLY A C 1
ATOM 647 O O . GLY A 1 86 ? -5.309 2.655 -5.119 1.00 90.62 86 GLY A O 1
ATOM 648 N N . GLY A 1 87 ? -6.110 4.700 -5.586 1.00 90.38 87 GLY A N 1
ATOM 649 C CA . GLY A 1 87 ? -6.789 4.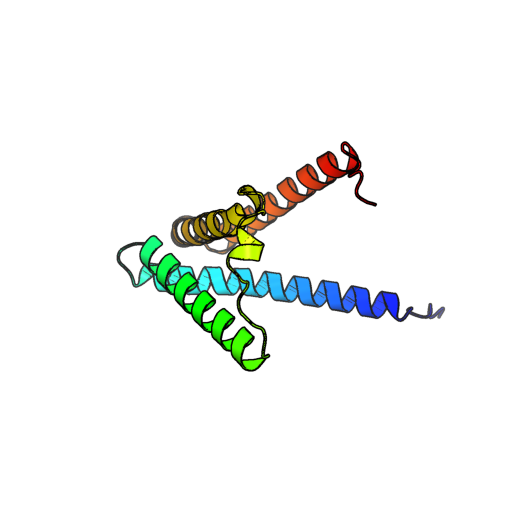859 -4.295 1.00 90.38 87 GLY A CA 1
ATOM 650 C C . GLY A 1 87 ? -7.926 3.851 -4.101 1.00 90.38 87 GLY A C 1
ATOM 651 O O . GLY A 1 87 ? -8.054 3.247 -3.036 1.00 90.38 87 GLY A O 1
ATOM 652 N N . LEU A 1 88 ? -8.707 3.608 -5.157 1.00 93.12 88 LEU A N 1
ATOM 653 C CA . LEU A 1 88 ? -9.790 2.624 -5.146 1.00 93.12 88 LEU A CA 1
ATOM 654 C C . LEU A 1 88 ? -9.255 1.191 -5.004 1.00 93.12 88 LEU A C 1
ATOM 656 O O . LEU A 1 88 ? -9.779 0.413 -4.209 1.00 93.12 88 LEU A O 1
ATOM 660 N N . LEU A 1 89 ? -8.187 0.848 -5.729 1.00 93.81 89 LEU A N 1
ATOM 661 C CA . LEU A 1 89 ? -7.526 -0.454 -5.617 1.00 93.81 89 LEU A CA 1
ATOM 662 C C . LEU A 1 89 ? -6.952 -0.675 -4.212 1.00 93.81 89 LEU A C 1
ATOM 664 O O . LEU A 1 89 ? -7.084 -1.769 -3.670 1.00 93.81 89 LEU A O 1
ATOM 668 N N . GLY A 1 90 ? -6.385 0.365 -3.594 1.00 93.06 90 GLY A N 1
ATOM 669 C CA . GLY A 1 90 ? -5.932 0.320 -2.204 1.00 93.06 90 GLY A CA 1
ATOM 670 C C . GLY A 1 90 ? -7.073 0.031 -1.225 1.00 93.06 90 GLY A C 1
ATOM 671 O O . GLY A 1 90 ? -6.934 -0.838 -0.362 1.00 93.06 90 GLY A O 1
ATOM 672 N N . LEU A 1 91 ? -8.215 0.711 -1.377 1.00 94.12 91 LEU A N 1
ATOM 673 C CA . LEU A 1 91 ? -9.412 0.466 -0.565 1.00 94.12 91 LEU A CA 1
ATOM 674 C C . LEU A 1 91 ? -9.879 -0.991 -0.668 1.00 94.12 91 LEU A C 1
ATOM 676 O O . LEU A 1 91 ? -10.122 -1.633 0.359 1.00 94.12 91 LEU A O 1
ATOM 680 N N . LEU A 1 92 ? -9.985 -1.511 -1.894 1.00 94.38 92 LEU A N 1
ATOM 681 C CA . LEU A 1 92 ? -10.377 -2.897 -2.145 1.00 94.38 92 LEU A CA 1
ATOM 682 C C . LEU A 1 92 ? -9.374 -3.869 -1.520 1.00 94.38 92 LEU A C 1
ATOM 684 O O . LEU A 1 92 ? -9.777 -4.757 -0.776 1.00 94.38 92 LEU A O 1
ATOM 688 N N . TYR A 1 93 ? -8.076 -3.652 -1.739 1.00 93.94 93 TYR A N 1
ATOM 689 C CA . TYR A 1 93 ? -7.012 -4.481 -1.180 1.00 93.94 93 TYR A CA 1
ATOM 690 C C . TYR A 1 93 ? -7.104 -4.586 0.348 1.00 93.94 93 TYR A C 1
ATOM 692 O O . TYR A 1 93 ? -7.205 -5.690 0.883 1.00 93.94 93 TYR A O 1
ATOM 700 N N . VAL A 1 94 ? -7.120 -3.451 1.057 1.00 94.38 94 VAL A N 1
ATOM 701 C CA . VAL A 1 94 ? -7.144 -3.438 2.529 1.00 94.38 94 VAL A CA 1
ATOM 702 C C . VAL A 1 94 ? -8.424 -4.087 3.053 1.00 94.38 94 VAL A C 1
ATOM 704 O O . VAL A 1 94 ? -8.359 -4.961 3.916 1.00 94.38 94 VAL A O 1
ATOM 707 N N . THR A 1 95 ? -9.584 -3.730 2.498 1.00 94.12 95 THR A N 1
ATOM 708 C CA . THR A 1 95 ? -10.871 -4.285 2.943 1.00 94.12 95 THR A CA 1
ATOM 709 C C . THR A 1 95 ? -10.926 -5.801 2.737 1.00 94.12 95 THR A C 1
ATOM 711 O O . THR A 1 95 ? -11.345 -6.537 3.631 1.00 94.12 95 THR A O 1
ATOM 714 N N . THR A 1 96 ? -10.462 -6.297 1.586 1.00 94.12 96 THR A N 1
ATOM 715 C CA . THR A 1 96 ? -10.415 -7.733 1.290 1.00 94.12 96 THR A CA 1
ATOM 716 C C . THR A 1 96 ? -9.459 -8.469 2.224 1.00 94.12 96 THR A C 1
ATOM 718 O O . THR A 1 96 ? -9.823 -9.520 2.748 1.00 94.12 96 THR A O 1
ATOM 721 N N . VAL A 1 97 ? -8.277 -7.913 2.509 1.00 94.56 97 VAL A N 1
ATOM 722 C CA . VAL A 1 97 ? -7.347 -8.485 3.497 1.00 94.56 97 VAL A CA 1
ATOM 723 C C . VAL A 1 97 ? -8.026 -8.637 4.860 1.00 94.56 97 VAL A C 1
ATOM 725 O O . VAL A 1 97 ? -7.937 -9.700 5.472 1.00 94.56 97 VAL A O 1
ATOM 728 N N . LEU A 1 98 ? -8.758 -7.614 5.306 1.00 94.31 98 LEU A N 1
ATOM 729 C CA . LEU A 1 98 ? -9.444 -7.599 6.602 1.00 94.31 98 LEU A CA 1
ATOM 730 C C . LEU A 1 98 ? -10.555 -8.646 6.676 1.00 94.31 98 LEU A C 1
ATOM 732 O O . LEU A 1 98 ? -10.737 -9.289 7.705 1.00 94.31 98 LEU A O 1
ATOM 736 N N . LEU A 1 99 ? -11.270 -8.849 5.570 1.00 94.31 99 LEU A N 1
ATOM 737 C CA . LEU A 1 99 ? -12.322 -9.856 5.456 1.00 94.31 99 LEU A CA 1
ATOM 738 C C . LEU A 1 99 ? -11.779 -11.288 5.394 1.00 94.31 99 LEU A C 1
ATOM 740 O O . LEU A 1 99 ? -12.436 -12.209 5.882 1.00 94.31 99 LEU A O 1
ATOM 744 N N . LEU A 1 100 ? -10.627 -11.494 4.753 1.00 94.88 100 LEU A N 1
ATOM 745 C CA . LEU A 1 100 ? -10.081 -12.827 4.498 1.00 94.88 100 LEU A CA 1
ATOM 746 C C . LEU A 1 100 ? -9.173 -13.326 5.624 1.00 94.88 100 LEU A C 1
ATOM 748 O O . LEU A 1 100 ? -9.207 -14.517 5.933 1.00 94.88 100 LEU A O 1
ATOM 752 N N . MET A 1 101 ? -8.392 -12.450 6.265 1.00 94.62 101 MET A N 1
ATOM 753 C CA . MET A 1 101 ? -7.426 -12.857 7.294 1.00 94.62 101 MET A CA 1
ATOM 754 C C . MET A 1 101 ? -8.061 -13.646 8.452 1.00 94.62 101 MET A C 1
ATOM 756 O O . MET A 1 101 ? -7.503 -14.685 8.804 1.00 94.62 101 MET A O 1
ATOM 760 N N . PRO A 1 102 ? -9.219 -13.247 9.019 1.00 89.88 102 PRO A N 1
ATOM 761 C CA . PRO A 1 102 ? -9.882 -14.025 10.068 1.00 89.88 102 PRO A CA 1
ATOM 762 C C . PRO A 1 102 ? -10.468 -15.357 9.576 1.00 89.88 102 PRO A C 1
ATOM 764 O O . PRO A 1 102 ? -10.681 -16.257 10.379 1.00 89.88 102 PRO A O 1
ATOM 767 N N . LYS A 1 103 ? -10.749 -15.489 8.271 1.00 93.31 103 LYS A N 1
ATOM 768 C CA . LYS A 1 103 ? -11.434 -16.658 7.693 1.00 93.31 103 LYS A CA 1
ATOM 769 C C . LYS A 1 103 ? -10.479 -17.774 7.294 1.00 93.31 103 LYS A C 1
ATOM 771 O O . LYS A 1 103 ? -10.767 -18.937 7.542 1.00 93.31 103 LYS A O 1
ATOM 776 N N . ILE A 1 104 ? -9.374 -17.423 6.638 1.00 95.50 104 ILE A N 1
ATOM 777 C CA . ILE A 1 104 ? -8.427 -18.403 6.082 1.00 95.50 104 ILE A CA 1
ATOM 778 C C . ILE A 1 104 ? -7.019 -18.273 6.671 1.00 95.50 104 ILE A C 1
ATOM 780 O O . ILE A 1 104 ? -6.134 -19.031 6.288 1.00 95.50 104 ILE A O 1
ATOM 784 N N . GLY A 1 105 ? -6.807 -17.352 7.614 1.00 93.00 105 GLY A N 1
ATOM 785 C CA . GLY A 1 105 ? -5.525 -17.124 8.276 1.00 93.00 105 GLY A CA 1
ATOM 786 C C . GLY A 1 105 ? -4.587 -16.191 7.504 1.00 93.00 105 GLY A C 1
ATOM 787 O O . GLY A 1 105 ? -4.647 -16.063 6.282 1.00 93.00 105 GLY A O 1
ATOM 788 N N . VAL A 1 106 ? -3.679 -15.543 8.241 1.00 91.31 106 VAL A N 1
ATOM 789 C CA . VAL A 1 106 ? -2.725 -14.548 7.713 1.00 91.31 106 VAL A CA 1
ATOM 790 C C . VAL A 1 106 ? -1.824 -15.147 6.633 1.00 91.31 106 VAL A C 1
ATOM 792 O O . VAL A 1 106 ? -1.710 -14.574 5.554 1.00 91.31 106 VAL A O 1
ATOM 795 N N . THR A 1 107 ? -1.230 -16.316 6.891 1.00 93.12 107 THR A N 1
ATOM 796 C CA . THR A 1 107 ? -0.290 -16.968 5.966 1.00 93.12 107 THR A CA 1
ATOM 797 C C . THR A 1 107 ? -0.915 -17.228 4.598 1.00 93.12 107 THR A C 1
ATOM 799 O O .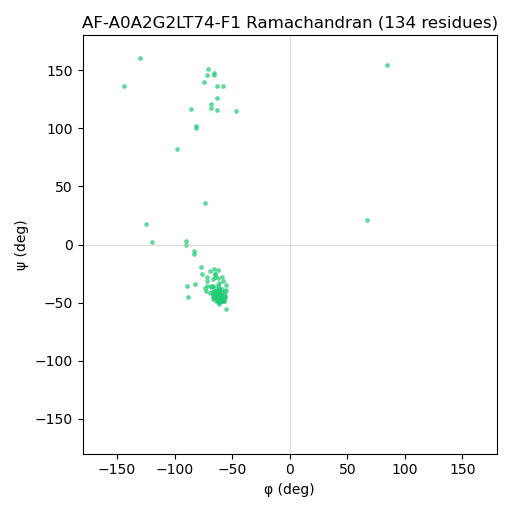 THR A 1 107 ? -0.316 -16.894 3.580 1.00 93.12 107 THR A O 1
ATOM 802 N N . ASN A 1 108 ? -2.143 -17.756 4.569 1.00 95.50 108 ASN A N 1
ATOM 803 C CA . ASN A 1 108 ? -2.837 -18.074 3.321 1.00 95.50 108 ASN A CA 1
ATOM 804 C C . ASN A 1 108 ? -3.190 -16.810 2.529 1.00 95.50 108 ASN A C 1
ATOM 806 O O . ASN A 1 108 ? -3.012 -16.786 1.314 1.00 95.50 108 ASN A O 1
ATOM 810 N N . VAL A 1 109 ? -3.640 -15.746 3.207 1.00 95.50 109 VAL A N 1
ATOM 811 C CA . VAL A 1 109 ? -3.941 -14.459 2.558 1.00 95.50 109 VAL A CA 1
ATOM 812 C C . VAL A 1 109 ? -2.689 -13.850 1.934 1.00 95.50 109 VAL A C 1
ATOM 814 O O . VAL A 1 109 ? -2.714 -13.484 0.763 1.00 95.50 109 VAL A O 1
ATOM 817 N N . ILE A 1 110 ? -1.588 -13.764 2.685 1.00 93.00 110 ILE A N 1
ATOM 818 C CA . ILE A 1 110 ? -0.346 -13.155 2.189 1.00 93.00 110 ILE A CA 1
ATOM 819 C C . ILE A 1 110 ? 0.258 -13.981 1.049 1.00 93.00 110 ILE A C 1
ATOM 821 O O . ILE A 1 110 ? 0.681 -13.408 0.047 1.00 93.00 110 ILE A O 1
ATOM 825 N N . PHE A 1 111 ? 0.236 -15.314 1.147 1.00 94.56 111 PHE A N 1
ATOM 826 C CA . PHE A 1 111 ? 0.697 -16.179 0.062 1.00 94.56 111 PHE A CA 1
ATOM 827 C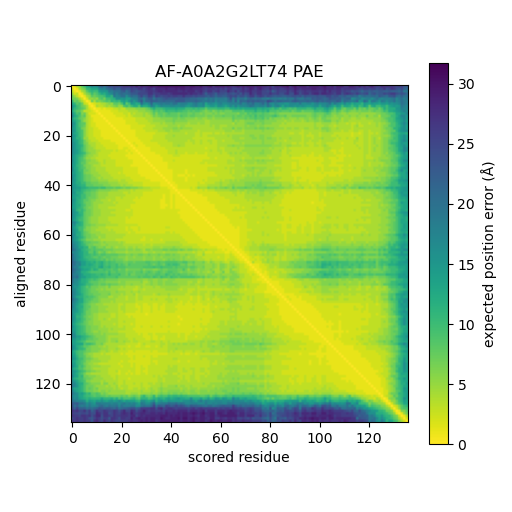 C . PHE A 1 111 ? -0.145 -16.005 -1.209 1.00 94.56 111 PHE A C 1
ATOM 829 O O . PHE A 1 111 ? 0.408 -15.822 -2.291 1.00 94.56 111 PHE A O 1
ATOM 836 N N . ALA A 1 112 ? -1.477 -15.986 -1.090 1.00 95.81 112 ALA A N 1
ATOM 837 C CA . ALA A 1 112 ? -2.365 -15.762 -2.229 1.00 95.81 112 ALA A CA 1
ATOM 838 C C . ALA A 1 112 ? -2.147 -14.384 -2.880 1.00 95.81 112 ALA A C 1
ATOM 840 O O . ALA A 1 112 ? -2.136 -14.279 -4.107 1.00 95.81 112 ALA A O 1
ATOM 841 N N . ILE A 1 113 ? -1.925 -13.339 -2.075 1.00 94.38 113 ILE A N 1
ATOM 842 C CA . ILE A 1 113 ? -1.582 -11.996 -2.566 1.00 94.38 113 ILE A CA 1
ATOM 843 C C . ILE A 1 113 ? -0.269 -12.024 -3.337 1.00 94.38 113 ILE A C 1
ATOM 845 O O . ILE A 1 113 ? -0.214 -11.486 -4.439 1.00 94.38 113 ILE A O 1
ATOM 849 N N . PHE A 1 114 ? 0.763 -12.670 -2.793 1.00 93.38 114 PHE A N 1
ATOM 850 C CA . PHE A 1 114 ? 2.060 -12.780 -3.451 1.00 93.38 114 PHE A CA 1
ATOM 851 C C . PHE A 1 114 ? 1.941 -13.475 -4.813 1.00 93.38 114 PHE A C 1
ATOM 853 O O . PHE A 1 114 ? 2.387 -12.931 -5.821 1.00 93.38 114 PHE A O 1
ATOM 860 N N . VAL A 1 115 ? 1.249 -14.620 -4.869 1.00 96.12 115 VAL A N 1
ATOM 861 C CA . VAL A 1 115 ? 0.973 -15.341 -6.124 1.00 96.12 115 VAL A CA 1
ATOM 862 C C . VAL A 1 115 ? 0.233 -14.444 -7.120 1.00 96.12 115 VAL A C 1
ATOM 864 O O . VAL A 1 115 ? 0.645 -14.337 -8.275 1.00 96.12 115 VAL A O 1
ATOM 867 N N . GLY A 1 116 ? -0.829 -13.761 -6.681 1.00 94.75 116 GLY A N 1
ATOM 868 C CA . GLY A 1 116 ? -1.593 -12.846 -7.529 1.00 94.75 116 GLY A CA 1
ATOM 869 C C . GLY A 1 116 ? -0.743 -11.694 -8.070 1.00 94.75 116 GLY A C 1
ATOM 870 O O . GLY A 1 116 ? -0.797 -11.402 -9.261 1.00 94.75 116 GLY A O 1
ATOM 871 N N . GLN A 1 117 ? 0.092 -11.081 -7.228 1.00 93.69 117 GLN A N 1
ATOM 872 C CA . GLN A 1 117 ? 1.016 -10.017 -7.629 1.00 93.69 117 GLN A CA 1
ATOM 873 C C . GLN A 1 117 ? 2.026 -10.507 -8.670 1.00 93.69 117 GLN A C 1
ATOM 875 O O . GLN A 1 117 ? 2.241 -9.817 -9.664 1.00 93.69 117 GLN A O 1
ATOM 880 N N . THR A 1 118 ? 2.600 -11.703 -8.496 1.00 94.62 118 THR A N 1
ATOM 881 C CA . THR A 1 118 ? 3.518 -12.291 -9.483 1.00 94.62 118 THR A CA 1
ATOM 882 C C . THR A 1 118 ? 2.820 -12.550 -10.818 1.00 94.62 118 THR A C 1
ATOM 884 O O . THR A 1 118 ? 3.341 -12.157 -11.858 1.00 94.62 118 THR A O 1
ATOM 887 N N . VAL A 1 119 ? 1.626 -13.153 -10.811 1.00 95.69 119 VAL A N 1
ATOM 888 C CA . VAL A 1 119 ? 0.863 -13.424 -12.043 1.00 95.69 119 VAL A CA 1
ATOM 889 C C . VAL A 1 119 ? 0.520 -12.128 -12.778 1.00 95.69 119 VAL A C 1
ATOM 891 O O . VAL A 1 119 ? 0.740 -12.032 -13.983 1.00 95.69 119 VAL A O 1
ATOM 894 N N . ILE A 1 120 ? 0.020 -11.113 -12.066 1.00 93.25 120 ILE A N 1
ATOM 895 C CA . ILE A 1 120 ? -0.310 -9.818 -12.672 1.00 93.25 120 ILE A CA 1
ATOM 896 C C . ILE A 1 120 ? 0.948 -9.118 -13.195 1.00 93.25 120 ILE A C 1
ATOM 898 O O . ILE A 1 120 ? 0.906 -8.591 -14.302 1.00 93.25 120 ILE A O 1
ATOM 902 N N . SER A 1 121 ? 2.070 -9.157 -12.466 1.00 92.06 121 SER A N 1
ATOM 903 C CA . SER A 1 121 ? 3.347 -8.597 -12.937 1.00 92.06 121 SER A CA 1
ATOM 904 C C . SER A 1 121 ? 3.769 -9.216 -14.267 1.00 92.06 121 SER A C 1
ATOM 906 O O . SER A 1 121 ? 4.070 -8.490 -15.206 1.00 92.06 121 SER A O 1
ATOM 908 N N . LEU A 1 122 ? 3.705 -10.547 -14.385 1.00 93.12 122 LEU A N 1
ATOM 909 C CA . LEU A 1 122 ? 4.045 -11.251 -15.623 1.00 93.12 122 LEU A CA 1
ATOM 910 C C . LEU A 1 122 ? 3.122 -10.870 -16.788 1.00 93.12 122 LEU A C 1
ATOM 912 O O . LEU A 1 122 ? 3.588 -10.711 -17.915 1.00 93.12 122 LEU A O 1
ATOM 916 N N . LEU A 1 123 ? 1.819 -10.715 -16.534 1.00 92.12 123 LEU A N 1
ATOM 917 C CA . LEU A 1 123 ? 0.857 -10.289 -17.555 1.00 92.12 123 LEU A CA 1
ATOM 918 C C . LEU A 1 123 ? 1.127 -8.856 -18.022 1.00 92.12 123 LEU A C 1
ATOM 920 O O . LEU A 1 123 ? 1.099 -8.588 -19.225 1.00 92.12 123 LEU A O 1
ATOM 924 N N . VAL A 1 124 ? 1.416 -7.953 -17.084 1.00 88.81 124 VAL A N 1
ATOM 925 C CA . VAL A 1 124 ? 1.784 -6.568 -17.388 1.00 88.81 124 VAL A CA 1
ATOM 926 C C . VAL A 1 124 ? 3.068 -6.539 -18.212 1.00 88.81 124 VAL A C 1
ATOM 928 O O . VAL A 1 124 ? 3.060 -5.940 -19.284 1.00 88.81 124 VAL A O 1
ATOM 931 N N . ASP A 1 125 ? 4.116 -7.250 -17.797 1.00 87.69 125 ASP A N 1
ATOM 932 C CA . ASP A 1 125 ? 5.393 -7.299 -18.516 1.00 87.69 125 ASP A CA 1
ATOM 933 C C . ASP A 1 125 ? 5.233 -7.885 -19.924 1.00 87.69 125 ASP A C 1
ATOM 935 O O . ASP A 1 125 ? 5.740 -7.327 -20.897 1.00 87.69 125 ASP A O 1
ATOM 939 N N . HIS A 1 126 ? 4.464 -8.966 -20.075 1.00 85.56 126 HIS A N 1
ATOM 940 C CA . HIS A 1 126 ? 4.180 -9.554 -21.384 1.00 85.56 126 HIS A CA 1
ATOM 941 C C . HIS A 1 126 ? 3.425 -8.583 -22.304 1.00 85.56 126 HIS A C 1
ATOM 943 O O . HIS A 1 126 ? 3.752 -8.452 -23.489 1.00 85.56 126 HIS A O 1
ATOM 949 N N . SER A 1 127 ? 2.438 -7.866 -21.759 1.00 79.69 127 SER A N 1
ATOM 950 C CA . SER A 1 127 ? 1.689 -6.855 -22.507 1.00 79.69 127 SER A CA 1
ATOM 951 C C . SER A 1 127 ? 2.551 -5.639 -22.867 1.00 79.69 127 SER A C 1
ATOM 953 O O . SER A 1 127 ? 2.439 -5.134 -23.981 1.00 79.69 127 SER A O 1
ATOM 955 N N . ALA A 1 128 ? 3.46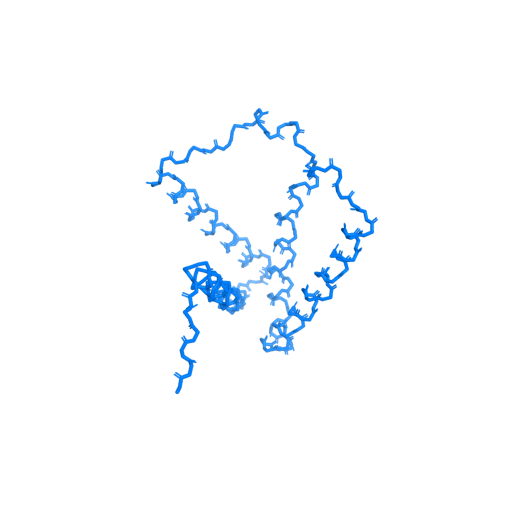1 -5.217 -21.984 1.00 71.38 128 ALA A N 1
ATOM 956 C CA . ALA A 1 128 ? 4.385 -4.106 -22.199 1.00 71.38 128 ALA A CA 1
ATOM 957 C C . ALA A 1 128 ? 5.495 -4.446 -23.207 1.00 71.38 128 ALA A C 1
ATOM 959 O O . ALA A 1 128 ? 5.954 -3.579 -23.945 1.00 71.38 128 ALA A O 1
ATOM 960 N N . VAL A 1 129 ? 5.916 -5.711 -23.285 1.00 62.25 129 VAL A N 1
ATOM 961 C CA . VAL A 1 129 ? 6.844 -6.184 -24.324 1.00 62.25 129 VAL A CA 1
ATOM 962 C C . VAL A 1 129 ? 6.147 -6.289 -25.688 1.00 62.25 129 VAL A C 1
ATOM 964 O O . VAL A 1 129 ? 6.759 -5.948 -26.701 1.00 62.25 129 VAL A O 1
ATOM 967 N N . SER A 1 130 ? 4.874 -6.709 -25.735 1.00 59.34 130 SER A N 1
ATOM 968 C CA . SER A 1 130 ? 4.090 -6.758 -26.987 1.00 59.34 130 SER A CA 1
ATOM 969 C C . SER A 1 130 ? 3.682 -5.371 -27.494 1.00 59.34 130 SER A C 1
ATOM 971 O O . SER A 1 130 ? 3.748 -5.106 -28.693 1.00 59.34 130 SER A O 1
ATOM 973 N N . CYS A 1 131 ? 3.301 -4.466 -26.595 1.00 55.91 131 CYS A N 1
ATOM 974 C CA . CYS A 1 131 ? 3.084 -3.054 -26.884 1.00 55.91 131 CYS A CA 1
ATOM 975 C C . CYS A 1 131 ? 4.333 -2.280 -26.477 1.00 55.91 131 CYS A C 1
ATOM 977 O O . CYS A 1 131 ? 4.354 -1.699 -25.395 1.00 55.91 131 CYS A O 1
ATOM 979 N N . ARG A 1 132 ? 5.363 -2.243 -27.337 1.00 45.38 132 ARG A N 1
ATOM 980 C CA . ARG A 1 132 ? 6.484 -1.307 -27.152 1.00 45.38 132 ARG A CA 1
ATOM 981 C C . ARG A 1 132 ? 5.917 0.086 -26.834 1.00 45.38 132 ARG A C 1
ATOM 983 O O . ARG A 1 132 ? 5.257 0.664 -27.701 1.00 45.38 132 ARG A O 1
ATOM 990 N N . PRO A 1 133 ? 6.142 0.637 -25.632 1.00 43.59 133 PRO A N 1
ATOM 991 C CA . PRO A 1 133 ? 5.678 1.974 -25.320 1.00 43.59 133 PRO A CA 1
ATOM 992 C C . PRO A 1 133 ? 6.495 2.950 -26.169 1.00 43.59 133 PRO A C 1
ATOM 994 O O . PRO A 1 133 ? 7.719 2.975 -26.067 1.00 43.59 133 PRO A O 1
ATOM 997 N N . ALA A 1 134 ? 5.837 3.749 -27.008 1.00 46.84 134 ALA A N 1
ATOM 998 C CA . ALA A 1 134 ? 6.462 4.790 -27.828 1.00 46.84 134 ALA A CA 1
ATOM 999 C C . ALA A 1 134 ? 6.900 6.022 -26.999 1.00 46.84 134 ALA A C 1
ATOM 1001 O O . ALA A 1 134 ? 6.771 7.155 -27.455 1.00 46.84 134 ALA A O 1
ATOM 1002 N N . TRP A 1 135 ? 7.363 5.811 -25.762 1.00 48.47 135 TRP A N 1
ATOM 1003 C CA . TRP A 1 135 ? 7.776 6.867 -24.827 1.00 48.47 135 TRP A CA 1
ATOM 1004 C C . TRP A 1 135 ? 9.216 6.691 -24.300 1.00 48.47 135 TRP A C 1
ATOM 1006 O O . TRP A 1 135 ? 9.563 7.289 -23.283 1.00 48.47 135 TRP A O 1
ATOM 1016 N N . LEU A 1 136 ? 10.042 5.881 -24.973 1.00 40.69 136 LEU A N 1
ATOM 1017 C CA . LEU A 1 136 ? 11.511 5.965 -24.920 1.00 40.69 136 LEU A CA 1
ATOM 1018 C C . LEU A 1 136 ? 12.004 6.555 -26.241 1.00 40.69 136 LEU A C 1
ATOM 1020 O O . LEU A 1 136 ? 12.903 7.419 -26.185 1.00 40.69 136 LEU A O 1
#

Radius of gyration: 19.64 Å; Cα contacts (8 Å, |Δi|>4): 46; chains: 1; bounding box: 59×41×45 Å

Solvent-accessible surface area (backbone atoms only — not comparable to full-atom values): 7871 Å² total; per-residue (Å²): 135,88,78,76,81,80,49,72,68,56,56,52,52,52,50,53,51,52,51,53,52,52,52,54,51,49,54,54,52,48,51,52,53,46,32,54,47,21,73,76,46,98,43,48,65,57,30,43,51,52,53,51,50,54,51,49,52,53,50,53,53,51,29,56,78,70,71,49,76,80,84,56,68,79,72,54,68,82,51,66,72,72,73,60,45,59,62,55,52,49,52,52,50,52,36,49,49,41,65,41,30,84,75,66,35,59,69,53,49,54,51,52,49,52,53,49,51,53,54,51,50,53,52,50,51,54,49,47,66,73,47,67,70,95,83,123

Secondary structure (DSSP, 8-state):
-------HHHHHHHHHHHHHHHHHHHHHHHHHHHHHHHHTSS-HHHHHHHHHHHHHHHHHHHHHHTTPPPPPHHHHTTS-GGGGHHHHHHHHHHHHHHHHHHHH-HHHHHHHHHHHHHHHHHHHHHHHHHS--TT-

Foldseek 3Di:
DDDDPQDPVNVVVVVVVVVVVVVLVVVLVLLVVLLVVCVVDPASLVSLVVSVVVVVVVVVVVCVVVVNDDDDVVVVVVDDPVVVCVVVVSSVLSSVSSVCCVPPHSVVSSVVVVVVVVVVVVVVVVVCVVVVPPPD

pLDDT: mean 88.86, std 12.32, range [40.69, 97.69]

Sequence (136 aa):
MVTFPVSESTILNVLYLLAAIVVGGFLTIQGLLNSRLSQSLDHPLQASFISFSVALVALVSFMMLRGIALPSISLLKPLPPYLFAGGLLGLLYVTTVLLLMPKIGVTNVIFAIFVGQTVISLLVDHSAVSCRPAWL